Protein AF-A0A1B9A0S7-F1 (afdb_monomer)

Secondary structure (DSSP, 8-state):
--GGG--TT-EEEETTT--EEE---EEE-SS-EEETTB-GGGEEPPBP-HHHHHHTT-EESS-SPP-TTSTTGGG--EEEEEEETTEEEEEEEESEEEEEETTTEEEEE-BHHHHHHHHHHHHSS---

Radius of gyration: 15.85 Å; Cα contacts (8 Å, |Δi|>4): 213; chains: 1; bounding box: 37×31×42 Å

Foldseek 3Di:
DDPVLFDAQFWWAFQPPRDIDGFNDWDDPPVAIAGPPHGPVRTHFAWDDVVLLVVLVWDWPPPDDADPPDPCNQVIWTWDDLVDPQFIWIWGDDVAIWTDTHDPDIDGDTGRSNVQVVSCVSNVDGRD

Solvent-accessible surface area (backbone atoms only — not comparable to full-atom values): 7636 Å² total; per-residue (Å²): 129,60,76,87,75,61,51,79,62,28,54,36,22,38,66,88,78,66,47,80,45,62,31,81,40,74,46,76,72,84,89,49,57,28,48,51,96,36,57,52,91,43,53,38,76,39,70,57,46,70,70,53,44,47,72,72,59,33,44,65,78,79,82,68,84,92,44,90,86,46,96,63,32,70,72,47,44,31,40,33,85,61,87,47,89,85,38,41,43,38,37,29,52,65,105,44,34,36,40,28,52,52,92,88,46,75,44,83,41,53,33,45,35,61,50,36,50,54,48,23,76,76,66,77,43,83,71,123

Organism: NCBI:txid1414727

Sequence (128 aa):
METNELRIGNYIMDKKDENIEYVYHLHDLGDMVYINDLHPDACLPIPLTEKWLLIFGFESNSGEEYNPNDESADQFEYSLGSGISHLTFICRPSKGWIIKLGNDSELEIRHVHEFQNLYFALKGKELT

Mean predicted aligned error: 5.22 Å

pLDDT: mean 88.13, std 6.17, range [66.69, 96.0]

Structure (mmCIF, N/CA/C/O backbone):
data_AF-A0A1B9A0S7-F1
#
_entry.id   AF-A0A1B9A0S7-F1
#
loop_
_atom_site.group_PDB
_atom_site.id
_atom_site.type_symbol
_atom_site.label_atom_id
_atom_site.label_alt_id
_atom_site.label_comp_id
_atom_site.label_asym_id
_atom_site.label_entity_id
_atom_site.label_seq_id
_atom_site.pdbx_PDB_ins_code
_atom_site.Cartn_x
_atom_site.Cartn_y
_atom_site.Cartn_z
_atom_site.occupancy
_atom_site.B_iso_or_equiv
_atom_site.auth_seq_id
_atom_site.auth_comp_id
_atom_site.auth_asym_id
_atom_site.auth_atom_id
_atom_site.pdbx_PDB_model_num
ATOM 1 N N . MET A 1 1 ? 12.491 -3.776 -1.531 1.00 72.88 1 MET A N 1
ATOM 2 C CA . MET A 1 1 ? 11.337 -4.129 -2.368 1.00 72.88 1 MET A CA 1
ATOM 3 C C . MET A 1 1 ? 11.824 -5.228 -3.263 1.00 72.88 1 MET A C 1
ATOM 5 O O . MET A 1 1 ? 12.769 -4.991 -4.007 1.00 72.88 1 MET A O 1
ATOM 9 N N . GLU A 1 2 ? 11.263 -6.414 -3.112 1.00 77.56 2 GLU A N 1
ATOM 10 C CA . GLU A 1 2 ? 11.572 -7.529 -3.997 1.00 77.56 2 GLU A CA 1
ATOM 11 C C . GLU A 1 2 ? 10.614 -7.464 -5.196 1.00 77.56 2 GLU A C 1
ATOM 13 O O . GLU A 1 2 ? 9.433 -7.153 -5.050 1.00 77.56 2 GLU A O 1
ATOM 18 N N . THR A 1 3 ? 11.099 -7.712 -6.413 1.00 74.56 3 THR A N 1
ATOM 19 C CA . THR A 1 3 ? 10.279 -7.585 -7.639 1.00 74.56 3 THR A CA 1
ATOM 20 C C . THR A 1 3 ? 9.063 -8.505 -7.652 1.00 74.56 3 THR A C 1
ATOM 22 O O . THR A 1 3 ? 8.049 -8.179 -8.262 1.00 74.56 3 THR A O 1
ATOM 25 N N . ASN A 1 4 ? 9.148 -9.640 -6.960 1.00 80.50 4 ASN A N 1
ATOM 26 C CA . ASN A 1 4 ? 8.067 -10.612 -6.808 1.00 80.50 4 ASN A CA 1
ATOM 27 C C . ASN A 1 4 ? 6.940 -10.150 -5.863 1.00 80.50 4 ASN A C 1
ATOM 29 O O . ASN A 1 4 ? 5.891 -10.790 -5.831 1.00 80.50 4 ASN A O 1
ATOM 33 N N . GLU A 1 5 ? 7.132 -9.061 -5.115 1.00 86.88 5 GLU A N 1
ATOM 34 C CA . GLU A 1 5 ? 6.091 -8.437 -4.292 1.00 86.88 5 GLU A CA 1
ATOM 35 C C . GLU A 1 5 ? 5.201 -7.500 -5.117 1.00 86.88 5 GLU A C 1
ATOM 37 O O . GLU A 1 5 ? 4.133 -7.110 -4.651 1.00 86.88 5 GLU A O 1
ATOM 42 N N . LEU A 1 6 ? 5.608 -7.127 -6.334 1.00 91.94 6 LEU A N 1
ATOM 43 C CA . LEU A 1 6 ? 4.875 -6.184 -7.171 1.00 91.94 6 LEU A CA 1
ATOM 44 C C . LEU A 1 6 ? 3.853 -6.860 -8.083 1.00 91.94 6 LEU A C 1
ATOM 46 O O . LEU A 1 6 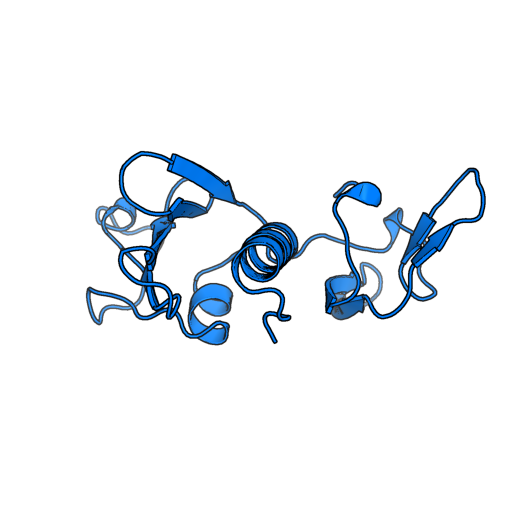? 4.030 -7.970 -8.584 1.00 91.94 6 LEU A O 1
ATOM 50 N N . ARG A 1 7 ? 2.786 -6.117 -8.365 1.00 92.62 7 ARG A N 1
ATOM 51 C CA . ARG A 1 7 ? 1.719 -6.475 -9.293 1.00 92.62 7 ARG A CA 1
ATOM 52 C C . ARG A 1 7 ? 1.365 -5.280 -10.168 1.00 92.62 7 ARG A C 1
ATOM 54 O O . ARG A 1 7 ? 1.526 -4.129 -9.763 1.00 92.62 7 ARG A O 1
ATOM 61 N N . ILE A 1 8 ? 0.819 -5.565 -11.349 1.00 93.62 8 ILE A N 1
ATOM 62 C CA . ILE A 1 8 ? 0.151 -4.553 -12.174 1.00 93.62 8 ILE A CA 1
ATOM 63 C C . ILE A 1 8 ? -0.851 -3.772 -11.309 1.00 93.62 8 ILE A C 1
ATOM 65 O O . ILE A 1 8 ? -1.647 -4.379 -10.594 1.00 93.62 8 ILE A O 1
ATOM 69 N N . GLY A 1 9 ? -0.779 -2.444 -11.372 1.00 92.75 9 GLY A N 1
ATOM 70 C CA . GLY A 1 9 ? -1.572 -1.501 -10.585 1.00 92.75 9 GLY A CA 1
ATOM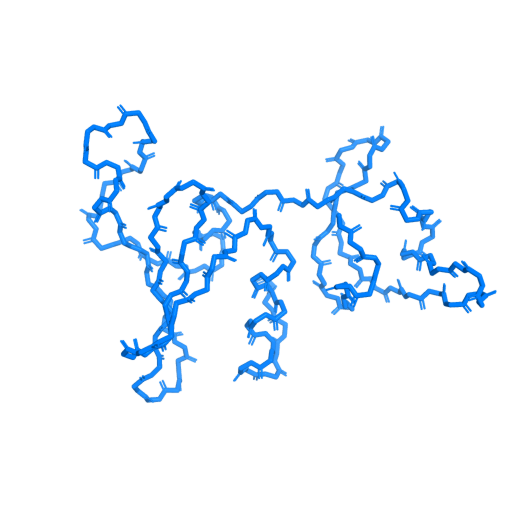 71 C C . GLY A 1 9 ? -0.873 -0.955 -9.336 1.00 92.75 9 GLY A C 1
ATOM 72 O O . GLY A 1 9 ? -1.310 0.063 -8.806 1.00 92.75 9 GLY A O 1
ATOM 73 N N . ASN A 1 10 ? 0.222 -1.567 -8.865 1.00 95.75 10 ASN A N 1
ATOM 74 C CA . ASN A 1 10 ? 0.958 -1.032 -7.715 1.00 95.75 10 ASN A CA 1
ATOM 75 C C . ASN A 1 10 ? 1.620 0.311 -8.035 1.00 95.75 10 ASN A C 1
ATOM 77 O O . ASN A 1 10 ? 2.142 0.492 -9.129 1.00 95.75 10 ASN A O 1
ATOM 81 N N . TYR A 1 11 ? 1.651 1.220 -7.062 1.00 95.81 11 TYR A N 1
ATOM 82 C CA . TYR A 1 11 ? 2.427 2.450 -7.146 1.00 95.81 11 TYR A CA 1
ATOM 83 C C . TYR A 1 11 ? 3.888 2.192 -6.769 1.0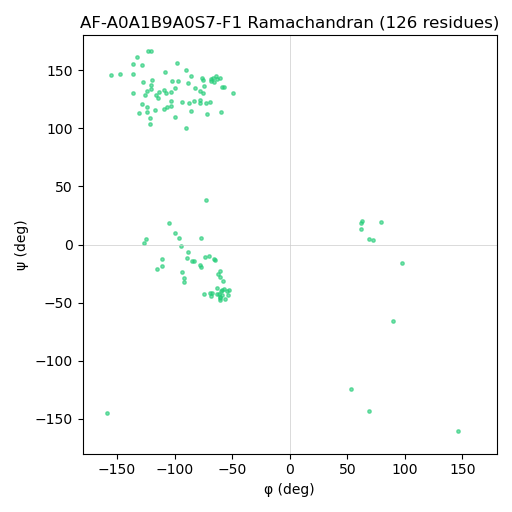0 95.81 11 TYR A C 1
ATOM 85 O O . TYR A 1 11 ? 4.188 1.546 -5.761 1.00 95.81 11 TYR A O 1
ATOM 93 N N . ILE A 1 12 ? 4.790 2.746 -7.569 1.00 95.19 12 ILE A N 1
ATOM 94 C CA . ILE A 1 12 ? 6.241 2.723 -7.388 1.00 95.19 12 ILE A CA 1
ATOM 95 C C . ILE A 1 12 ? 6.796 4.132 -7.587 1.00 95.19 12 ILE A C 1
ATOM 97 O O . ILE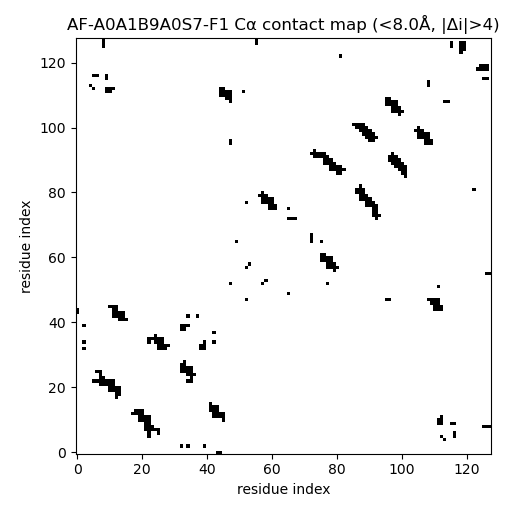 A 1 12 ? 6.135 4.993 -8.163 1.00 95.19 12 ILE A O 1
ATOM 101 N N . MET A 1 13 ? 8.007 4.377 -7.105 1.00 96.00 13 MET A N 1
ATOM 102 C CA . MET A 1 13 ? 8.707 5.641 -7.323 1.00 96.00 13 MET A CA 1
ATOM 103 C C . MET A 1 13 ? 9.944 5.402 -8.183 1.00 96.00 13 MET A C 1
ATOM 105 O O . MET A 1 13 ? 10.769 4.554 -7.831 1.00 96.00 13 MET A O 1
ATOM 109 N N . ASP A 1 14 ? 10.086 6.135 -9.288 1.00 93.81 14 ASP A N 1
ATOM 110 C CA . ASP A 1 14 ? 11.318 6.117 -10.079 1.00 93.81 14 ASP A CA 1
ATOM 111 C C . ASP A 1 14 ? 12.427 6.806 -9.272 1.00 93.81 14 ASP A C 1
ATOM 113 O O . ASP A 1 14 ? 12.326 7.958 -8.858 1.00 93.81 14 ASP A O 1
ATOM 117 N N . LYS A 1 15 ? 13.516 6.084 -9.027 1.00 93.69 15 LYS A N 1
ATOM 118 C CA . LYS A 1 15 ? 14.689 6.570 -8.300 1.00 93.69 15 LYS A CA 1
ATOM 119 C C . LYS A 1 15 ? 15.385 7.743 -8.994 1.00 93.69 15 LYS A C 1
ATOM 121 O O . LYS A 1 15 ? 16.125 8.477 -8.344 1.00 93.69 15 LYS A O 1
ATOM 126 N N . LYS A 1 16 ? 15.249 7.867 -10.314 1.00 91.81 16 LYS A N 1
ATOM 127 C CA . LYS A 1 16 ? 15.973 8.848 -11.124 1.00 91.81 16 LYS A CA 1
ATOM 128 C C . LYS A 1 16 ? 15.427 10.260 -10.949 1.00 91.81 16 LYS A C 1
ATOM 130 O O . LYS A 1 16 ? 16.220 11.200 -10.901 1.00 91.81 16 LYS A O 1
ATOM 135 N N . ASP A 1 17 ? 14.110 10.408 -10.926 1.00 93.25 17 ASP A N 1
ATOM 136 C CA . ASP A 1 17 ? 13.429 11.704 -10.881 1.00 93.25 17 ASP A CA 1
ATOM 137 C C . ASP A 1 17 ? 12.414 11.831 -9.733 1.00 93.25 17 ASP A C 1
ATOM 139 O O . ASP A 1 17 ? 11.806 12.889 -9.585 1.00 93.25 17 ASP A O 1
ATOM 143 N N . GLU A 1 18 ? 12.289 10.792 -8.900 1.00 92.25 18 GLU A N 1
ATOM 144 C CA . GLU A 1 18 ? 11.396 10.705 -7.738 1.00 92.25 18 GLU A CA 1
ATOM 145 C C . GLU A 1 18 ? 9.903 10.813 -8.093 1.00 92.25 18 GLU A C 1
ATOM 147 O O . GLU A 1 18 ? 9.060 11.056 -7.224 1.00 92.25 18 GLU A O 1
ATOM 152 N N . ASN A 1 19 ? 9.546 10.591 -9.363 1.00 94.75 19 ASN A N 1
ATOM 153 C CA . ASN A 1 19 ? 8.155 10.572 -9.791 1.00 94.75 19 ASN A CA 1
ATOM 154 C C . ASN A 1 19 ? 7.454 9.281 -9.356 1.00 94.75 19 ASN A C 1
ATOM 156 O O . ASN A 1 19 ? 8.017 8.186 -9.394 1.00 94.75 19 ASN A O 1
ATOM 160 N N . ILE A 1 20 ? 6.186 9.419 -8.956 1.00 94.31 20 ILE A N 1
ATOM 161 C CA . ILE A 1 20 ? 5.312 8.281 -8.665 1.00 94.31 20 ILE A CA 1
ATOM 162 C C . ILE A 1 20 ? 4.711 7.783 -9.977 1.00 94.31 20 ILE A C 1
ATOM 164 O O . ILE A 1 20 ? 4.016 8.524 -10.674 1.00 94.31 20 ILE A O 1
ATOM 168 N N . GLU A 1 21 ? 4.922 6.507 -10.260 1.00 93.69 21 GLU A N 1
ATOM 169 C CA . GLU A 1 21 ? 4.328 5.786 -11.377 1.00 93.69 21 GLU A CA 1
ATOM 170 C C . GLU A 1 21 ? 3.499 4.606 -10.869 1.00 93.69 21 GLU A C 1
ATOM 172 O O . GLU A 1 21 ? 3.598 4.202 -9.710 1.00 93.69 21 GLU A O 1
ATOM 177 N N . TYR A 1 22 ? 2.679 4.029 -11.743 1.00 93.38 22 TYR A N 1
ATOM 178 C CA . TYR A 1 22 ? 2.051 2.738 -11.484 1.00 93.38 22 TYR A CA 1
ATOM 179 C C . TYR A 1 22 ? 2.677 1.665 -12.370 1.00 93.38 22 TYR A C 1
ATOM 181 O O . TYR A 1 22 ? 3.093 1.917 -13.502 1.00 93.38 22 TYR A O 1
ATOM 189 N N . VAL A 1 23 ? 2.729 0.443 -11.856 1.00 94.75 23 VAL A N 1
ATOM 190 C CA . VAL A 1 23 ? 3.181 -0.723 -12.605 1.00 94.75 23 VAL A CA 1
ATOM 191 C C . VAL A 1 23 ? 2.103 -1.079 -13.625 1.00 94.75 23 VAL A C 1
ATOM 193 O O . VAL A 1 23 ? 1.012 -1.507 -13.257 1.00 94.75 23 VAL A O 1
ATOM 196 N N . TYR A 1 24 ? 2.384 -0.922 -14.911 1.00 94.62 24 TYR A N 1
ATOM 197 C CA . TYR A 1 24 ? 1.506 -1.357 -16.002 1.00 94.62 24 TYR A CA 1
ATOM 198 C C . TYR A 1 24 ? 2.090 -2.532 -16.782 1.00 94.62 24 TYR A C 1
ATOM 200 O O . TYR A 1 24 ? 1.367 -3.177 -17.544 1.00 94.62 24 TYR A O 1
ATOM 208 N N . HIS A 1 25 ? 3.369 -2.848 -16.568 1.00 94.19 25 HIS A N 1
ATOM 209 C CA . HIS A 1 25 ? 3.998 -3.998 -17.189 1.00 94.19 25 HIS A CA 1
ATOM 210 C C . HIS A 1 25 ? 5.080 -4.633 -16.306 1.00 94.19 25 HIS A C 1
ATOM 212 O O . HIS A 1 25 ? 5.765 -3.944 -15.558 1.00 94.19 25 HIS A O 1
ATOM 218 N N . LEU A 1 26 ? 5.232 -5.956 -16.396 1.00 93.44 26 LEU A N 1
ATOM 219 C CA . LEU A 1 26 ? 6.312 -6.713 -15.759 1.00 93.44 26 LEU A CA 1
ATOM 220 C C . LEU A 1 26 ? 6.925 -7.631 -16.822 1.00 93.44 26 LEU A C 1
ATOM 222 O O . LEU A 1 26 ? 6.251 -8.535 -17.315 1.00 93.44 26 LEU A O 1
ATOM 226 N N . HIS A 1 27 ? 8.180 -7.385 -17.199 1.00 90.81 27 HIS A N 1
ATOM 227 C CA . HIS A 1 27 ? 8.898 -8.205 -18.176 1.00 90.81 27 HIS A CA 1
ATOM 228 C C . HIS A 1 27 ? 9.828 -9.181 -17.466 1.00 90.81 27 HIS A C 1
ATOM 230 O O . HIS A 1 27 ? 10.858 -8.772 -16.935 1.00 90.81 27 HIS A O 1
ATOM 236 N N . ASP A 1 28 ? 9.503 -10.468 -17.511 1.00 90.19 28 ASP A N 1
ATOM 237 C CA . ASP A 1 28 ? 10.402 -11.527 -17.058 1.00 90.19 28 ASP A CA 1
ATOM 238 C C . ASP A 1 28 ? 11.355 -11.932 -18.195 1.00 90.19 28 ASP A C 1
ATOM 240 O O . ASP A 1 28 ? 10.924 -12.432 -19.238 1.00 90.19 28 ASP A O 1
ATOM 244 N N . LEU A 1 29 ? 12.651 -11.677 -18.008 1.00 87.88 29 LEU A N 1
ATOM 245 C CA . LEU A 1 29 ? 13.724 -12.060 -18.931 1.00 87.88 29 LEU A CA 1
ATOM 246 C C . LEU A 1 29 ? 14.539 -13.260 -18.409 1.00 87.88 29 LEU A C 1
ATOM 248 O O . LEU A 1 29 ? 15.655 -13.498 -18.873 1.00 87.88 29 LEU A O 1
ATOM 252 N N . GLY A 1 30 ? 13.995 -14.023 -17.458 1.00 86.00 30 GLY A N 1
ATOM 253 C CA . GLY A 1 30 ? 14.601 -15.206 -16.852 1.00 86.00 30 GLY A CA 1
ATOM 254 C C . GLY A 1 30 ? 15.438 -14.868 -15.622 1.00 86.00 30 GLY A C 1
ATOM 255 O O . GLY A 1 30 ? 15.080 -15.240 -14.509 1.00 86.00 30 GLY A O 1
ATOM 256 N N . ASP A 1 31 ? 16.537 -14.138 -15.814 1.00 86.00 31 ASP A N 1
ATOM 257 C CA . ASP A 1 31 ? 17.444 -13.776 -14.711 1.00 86.00 31 ASP A CA 1
ATOM 258 C C . ASP A 1 31 ? 16.993 -12.507 -13.968 1.00 86.00 31 ASP A C 1
ATOM 260 O O . ASP A 1 31 ? 17.502 -12.188 -12.892 1.00 86.00 31 ASP A O 1
ATOM 264 N N . MET A 1 32 ? 16.057 -11.752 -14.551 1.00 87.38 32 MET A N 1
ATOM 265 C CA . MET A 1 32 ? 15.604 -10.472 -14.024 1.00 87.38 32 MET A CA 1
ATOM 266 C C . MET A 1 32 ? 14.192 -10.135 -14.491 1.00 87.38 32 MET A C 1
ATOM 268 O O . MET A 1 32 ? 13.821 -10.398 -15.637 1.00 87.38 32 MET A O 1
ATOM 272 N N . VAL A 1 33 ? 13.446 -9.472 -13.607 1.00 90.56 33 VAL A N 1
ATOM 273 C CA . VAL A 1 33 ? 12.135 -8.896 -13.907 1.00 90.56 33 VAL A CA 1
ATOM 274 C C . VAL A 1 33 ? 12.266 -7.378 -13.990 1.00 90.56 33 VAL A C 1
ATOM 276 O O . VAL A 1 33 ? 12.626 -6.736 -13.003 1.00 90.56 33 VAL A O 1
ATOM 279 N N . TYR A 1 34 ? 11.975 -6.810 -15.158 1.00 92.38 34 TYR A N 1
ATOM 280 C CA . TYR A 1 34 ? 11.860 -5.362 -15.343 1.00 92.38 34 TYR A CA 1
ATOM 281 C C . TYR A 1 34 ? 10.449 -4.898 -14.988 1.00 92.38 34 TYR A C 1
ATOM 283 O O . TYR A 1 34 ? 9.469 -5.605 -15.244 1.00 92.38 34 TYR A O 1
ATOM 291 N N . ILE A 1 35 ? 10.357 -3.702 -14.413 1.00 93.81 35 ILE A N 1
ATOM 292 C CA . ILE A 1 35 ? 9.103 -3.077 -13.994 1.00 93.81 35 ILE A CA 1
ATOM 293 C C . ILE A 1 35 ? 8.839 -1.915 -14.940 1.00 93.81 35 ILE A C 1
ATOM 295 O O . ILE A 1 35 ? 9.626 -0.975 -14.989 1.00 93.81 35 ILE A O 1
ATOM 299 N N . ASN A 1 36 ? 7.752 -1.973 -15.706 1.00 92.88 36 ASN A N 1
ATOM 300 C CA . ASN A 1 36 ? 7.549 -1.109 -16.869 1.00 92.88 36 ASN A CA 1
ATOM 301 C C . ASN A 1 36 ? 8.773 -1.221 -17.805 1.00 92.88 36 ASN A C 1
ATOM 303 O O . ASN A 1 36 ? 9.156 -2.333 -18.165 1.00 92.88 36 ASN A O 1
ATOM 307 N N . ASP A 1 37 ? 9.423 -0.103 -18.130 1.00 90.75 37 ASP A N 1
ATOM 308 C CA . ASP A 1 37 ? 10.698 -0.059 -18.862 1.00 90.75 37 ASP A CA 1
ATOM 309 C C . ASP A 1 37 ? 11.915 0.143 -17.929 1.00 90.75 37 ASP A C 1
ATOM 311 O O . ASP A 1 37 ? 13.036 0.398 -18.382 1.00 90.75 37 ASP A O 1
ATOM 315 N N . LEU A 1 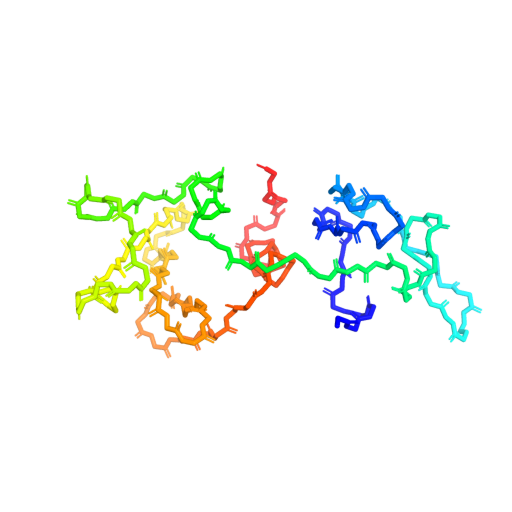38 ? 11.709 0.055 -16.611 1.00 90.00 38 LEU A N 1
ATOM 316 C CA . LEU A 1 38 ? 12.710 0.334 -15.587 1.00 90.00 38 LEU A CA 1
ATOM 317 C C . LEU A 1 38 ? 13.379 -0.947 -15.086 1.00 90.00 38 LEU A C 1
ATOM 319 O O . LEU A 1 38 ? 12.754 -1.988 -14.863 1.00 90.00 38 LEU A O 1
ATOM 323 N N . HIS A 1 39 ? 14.686 -0.839 -14.853 1.00 91.81 39 HIS A N 1
ATOM 324 C CA . HIS A 1 39 ? 15.426 -1.842 -14.098 1.00 91.81 39 HIS A CA 1
ATOM 325 C C . HIS A 1 39 ? 14.883 -1.891 -12.658 1.00 91.81 39 HIS A C 1
ATOM 327 O O . HIS A 1 39 ? 14.595 -0.831 -12.095 1.00 91.81 39 HIS A O 1
ATOM 333 N N . PRO A 1 40 ? 14.781 -3.064 -12.014 1.00 89.19 40 PRO A N 1
ATOM 334 C CA . PRO A 1 40 ? 14.199 -3.168 -10.677 1.00 89.19 40 PRO A CA 1
ATOM 335 C C . PRO A 1 40 ? 14.893 -2.297 -9.622 1.00 89.19 40 PRO A C 1
ATOM 337 O O . PRO A 1 40 ? 14.222 -1.632 -8.840 1.00 89.19 40 PRO A O 1
ATOM 340 N N . ASP A 1 41 ? 16.223 -2.184 -9.673 1.00 91.19 41 ASP A N 1
ATOM 341 C CA . ASP A 1 41 ? 16.998 -1.289 -8.789 1.00 91.19 41 ASP A CA 1
ATOM 342 C C . ASP A 1 41 ? 16.726 0.218 -8.984 1.00 91.19 41 ASP A C 1
ATOM 344 O O . ASP A 1 41 ? 17.164 1.044 -8.172 1.00 91.19 41 ASP A O 1
ATOM 348 N N . ALA A 1 42 ? 16.053 0.592 -10.076 1.00 92.50 42 ALA A N 1
ATOM 349 C CA . ALA A 1 42 ? 15.595 1.954 -10.328 1.00 92.50 42 ALA A CA 1
ATOM 350 C C . ALA A 1 42 ? 14.198 2.220 -9.746 1.00 92.50 42 ALA A C 1
ATOM 352 O O . ALA A 1 42 ? 13.760 3.363 -9.751 1.00 92.50 42 ALA A O 1
ATOM 353 N N . CYS A 1 43 ? 13.515 1.207 -9.208 1.00 93.12 43 CYS A N 1
ATOM 354 C CA . CYS A 1 43 ? 12.204 1.358 -8.590 1.00 93.12 43 CYS A CA 1
ATOM 355 C C . CYS A 1 43 ? 12.340 1.343 -7.064 1.00 93.12 43 CY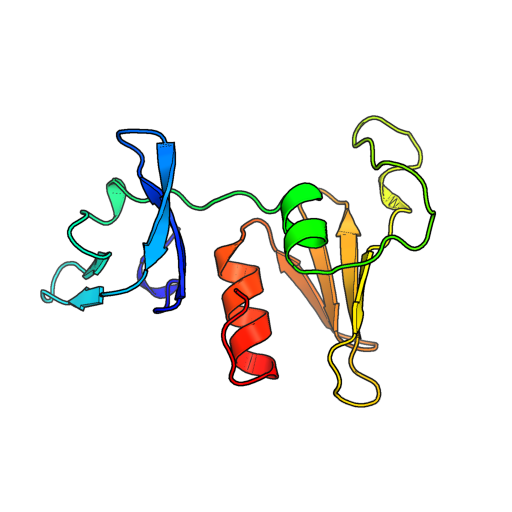S A C 1
ATOM 357 O O . CYS A 1 43 ? 12.855 0.392 -6.475 1.00 93.12 43 CYS A O 1
ATOM 359 N N . LEU A 1 44 ? 11.857 2.392 -6.405 1.00 94.12 44 LEU A N 1
ATOM 360 C CA . LEU A 1 44 ? 11.819 2.489 -4.951 1.00 94.12 44 LEU A CA 1
ATOM 361 C C . LEU A 1 44 ? 10.407 2.204 -4.427 1.00 94.12 44 LEU A C 1
ATOM 363 O O . LEU A 1 44 ? 9.424 2.667 -5.015 1.00 94.12 44 LEU A O 1
ATOM 367 N N . PRO A 1 45 ? 10.280 1.487 -3.295 1.00 93.88 45 PRO A N 1
ATOM 368 C CA . PRO A 1 45 ? 8.999 1.371 -2.628 1.00 93.88 45 PRO A CA 1
ATOM 369 C C . PRO A 1 45 ? 8.602 2.726 -2.038 1.00 93.88 45 PRO A C 1
ATOM 371 O O . PRO A 1 45 ? 9.428 3.446 -1.475 1.00 93.88 45 PRO A O 1
ATOM 374 N N . ILE A 1 46 ? 7.317 3.053 -2.124 1.00 95.00 46 ILE A N 1
ATOM 375 C CA . ILE A 1 46 ? 6.771 4.269 -1.523 1.00 95.00 46 ILE A CA 1
ATOM 376 C C . ILE A 1 46 ? 6.387 3.959 -0.071 1.00 95.00 46 ILE A C 1
ATOM 378 O O . ILE A 1 46 ? 5.562 3.062 0.134 1.00 95.00 46 ILE A O 1
ATOM 382 N N . PRO A 1 47 ? 6.938 4.662 0.938 1.00 94.00 47 PRO A N 1
ATOM 383 C CA . PRO A 1 47 ? 6.523 4.493 2.326 1.00 94.00 47 PRO A CA 1
ATOM 384 C C . PRO A 1 47 ? 5.035 4.798 2.499 1.00 94.00 47 PRO A C 1
ATOM 386 O O . PRO A 1 47 ? 4.530 5.802 1.989 1.00 94.00 47 PRO A O 1
ATOM 389 N N . LEU A 1 48 ? 4.332 3.948 3.242 1.00 93.19 48 LEU A N 1
ATOM 390 C CA . LEU A 1 48 ? 2.953 4.206 3.617 1.00 93.19 48 LEU A CA 1
ATOM 391 C C . LEU A 1 48 ? 2.935 5.317 4.672 1.00 93.19 48 LEU A C 1
ATOM 393 O O . LEU A 1 48 ? 3.550 5.213 5.732 1.00 93.19 48 LEU A O 1
ATOM 397 N N . THR A 1 49 ? 2.236 6.402 4.365 1.00 92.56 49 THR A N 1
ATOM 398 C CA . THR A 1 49 ? 2.048 7.552 5.254 1.00 92.56 49 THR A CA 1
ATOM 399 C C . THR A 1 49 ? 0.561 7.794 5.459 1.00 92.56 49 THR A C 1
ATOM 401 O O . THR A 1 49 ? -0.265 7.283 4.702 1.00 92.56 49 THR A O 1
ATOM 404 N N . GLU A 1 50 ? 0.209 8.620 6.442 1.00 91.50 50 GLU A N 1
ATOM 405 C CA . GLU A 1 50 ? -1.183 9.031 6.649 1.00 91.50 50 GLU A CA 1
ATOM 406 C C . GLU A 1 50 ? -1.789 9.616 5.367 1.00 91.50 50 GLU A C 1
ATOM 408 O O . GLU A 1 50 ? -2.893 9.249 4.977 1.00 91.50 50 GLU A O 1
ATOM 413 N N . LYS A 1 51 ? -1.043 10.471 4.655 1.00 92.62 51 LYS A N 1
ATOM 414 C CA . LYS A 1 51 ? -1.497 11.073 3.396 1.00 92.62 51 LYS A CA 1
ATOM 415 C C . LYS A 1 51 ? -1.976 10.019 2.393 1.00 92.62 51 LYS A C 1
ATOM 417 O O . LYS A 1 51 ? -2.973 10.242 1.715 1.00 92.62 51 LYS A O 1
ATOM 422 N N . TRP A 1 52 ? -1.291 8.880 2.305 1.00 94.00 52 TRP A N 1
ATOM 423 C CA . TRP A 1 52 ? -1.717 7.774 1.449 1.00 94.00 52 TRP A CA 1
ATOM 424 C C . TRP A 1 52 ? -2.992 7.103 1.950 1.00 94.00 52 TRP A C 1
ATOM 426 O O . TRP A 1 52 ? -3.876 6.842 1.142 1.00 94.00 52 TRP A O 1
ATOM 436 N N . LEU A 1 53 ? -3.126 6.877 3.260 1.00 92.12 53 LEU A N 1
ATOM 437 C CA . LEU A 1 53 ? -4.370 6.357 3.838 1.00 92.12 53 LEU A CA 1
ATOM 438 C C . LEU A 1 53 ? -5.558 7.263 3.487 1.00 92.12 53 LEU A C 1
ATOM 440 O O . LEU A 1 53 ? -6.575 6.777 2.997 1.00 92.12 53 LEU A O 1
ATOM 444 N N . LEU A 1 54 ? -5.404 8.578 3.648 1.00 91.69 54 LEU A N 1
ATOM 445 C CA . LEU A 1 54 ? -6.440 9.554 3.302 1.00 91.69 54 LEU A CA 1
ATOM 446 C C . LEU A 1 54 ? -6.761 9.558 1.798 1.00 91.69 54 LEU A C 1
ATOM 448 O O . LEU A 1 54 ? -7.931 9.583 1.427 1.00 91.69 54 LEU A O 1
ATOM 452 N N . ILE A 1 55 ? -5.745 9.482 0.925 1.00 91.88 55 ILE A N 1
ATOM 453 C CA . ILE A 1 55 ? -5.939 9.349 -0.534 1.00 91.88 55 ILE A CA 1
ATOM 454 C C . ILE A 1 55 ? -6.745 8.087 -0.865 1.00 91.88 55 ILE A C 1
ATOM 456 O O . ILE A 1 55 ? -7.628 8.130 -1.716 1.00 91.88 55 ILE A O 1
ATOM 460 N N . PHE A 1 56 ? -6.495 6.986 -0.155 1.00 90.81 56 PHE A N 1
ATOM 461 C CA . PHE A 1 56 ? -7.227 5.728 -0.306 1.00 90.81 56 PHE A CA 1
ATOM 462 C C . PHE A 1 56 ? -8.616 5.720 0.343 1.00 90.81 56 PHE A C 1
ATOM 464 O O . PHE A 1 56 ? -9.285 4.685 0.345 1.00 90.81 56 PHE A O 1
ATOM 471 N N . GLY A 1 57 ? -9.068 6.860 0.869 1.00 90.19 57 GLY A N 1
ATOM 472 C CA . GLY A 1 57 ? -10.400 7.022 1.439 1.00 90.19 57 GLY A CA 1
ATOM 473 C C . GLY A 1 57 ? -10.540 6.468 2.852 1.00 90.19 57 GLY A C 1
ATOM 474 O O . GLY A 1 57 ? -11.660 6.193 3.276 1.00 90.19 57 GLY A O 1
ATOM 475 N N . PHE A 1 58 ? -9.435 6.274 3.578 1.00 91.06 58 PHE A N 1
ATOM 476 C CA . PHE A 1 58 ? -9.530 6.031 5.011 1.00 91.06 58 PHE A CA 1
ATOM 477 C C . PHE A 1 58 ? -10.017 7.281 5.730 1.00 91.06 58 PHE A C 1
ATOM 479 O O . PHE A 1 58 ? -9.600 8.400 5.430 1.00 91.06 58 PHE A O 1
ATOM 486 N N . GLU A 1 59 ? -10.836 7.061 6.746 1.00 91.19 59 GLU A N 1
ATOM 487 C CA . GLU A 1 59 ? -11.358 8.112 7.603 1.00 91.19 59 GLU A CA 1
ATOM 488 C C . GLU A 1 59 ? -10.711 8.007 8.986 1.00 91.19 59 GLU A C 1
ATOM 490 O O . GLU A 1 59 ? -10.609 6.914 9.552 1.00 91.19 59 GLU A O 1
ATOM 495 N N . SER A 1 60 ? -10.248 9.144 9.512 1.00 89.31 60 SER A N 1
ATOM 496 C CA . SER A 1 60 ? -9.768 9.250 10.893 1.00 89.31 60 SER A CA 1
ATOM 497 C C . SER A 1 60 ? -10.950 9.242 11.856 1.00 89.31 60 SER A C 1
ATOM 499 O O . SER A 1 60 ? -11.930 9.963 11.656 1.00 89.31 60 SER A O 1
ATOM 501 N N . ASN A 1 61 ? -10.827 8.482 12.941 1.00 79.38 61 ASN A N 1
ATOM 502 C CA . ASN A 1 61 ? -11.844 8.444 13.990 1.00 79.38 61 ASN A CA 1
ATOM 503 C C . ASN A 1 61 ? -11.789 9.660 14.940 1.00 79.38 61 ASN A C 1
ATOM 505 O O . ASN A 1 61 ? -12.758 9.900 15.659 1.00 79.38 61 ASN A O 1
ATOM 509 N N . SER A 1 62 ? -10.676 10.407 14.984 1.00 77.06 62 SER A N 1
ATOM 510 C CA . SER A 1 62 ? -10.464 11.499 15.953 1.00 77.06 62 SER A CA 1
ATOM 511 C C . SER A 1 62 ? -10.874 12.878 15.431 1.00 77.06 62 SER A C 1
ATOM 513 O O . SER A 1 62 ? -11.162 13.769 16.225 1.00 77.06 62 SER A O 1
ATOM 515 N N . GLY A 1 63 ? -10.912 13.072 14.107 1.00 74.19 63 GLY A N 1
ATOM 516 C CA . GLY A 1 63 ? -11.106 14.393 13.492 1.00 74.19 63 GLY A CA 1
ATOM 517 C C . GLY A 1 63 ? -9.918 15.352 13.674 1.00 74.19 63 GLY A C 1
ATOM 518 O O . GLY A 1 63 ? -10.005 16.510 13.269 1.00 74.19 63 GLY A O 1
ATOM 519 N N . GLU A 1 64 ? -8.822 14.875 14.265 1.00 81.75 64 GLU A N 1
ATOM 520 C CA . GLU A 1 64 ? -7.570 15.604 14.467 1.00 81.75 64 GLU A CA 1
ATOM 521 C C . GLU A 1 64 ? -6.554 15.248 13.369 1.00 81.75 64 GLU A C 1
ATOM 523 O O . GLU A 1 64 ? -6.640 14.183 12.753 1.00 81.75 64 GLU A O 1
ATOM 528 N N . GLU A 1 65 ? -5.593 16.142 13.118 1.00 83.50 65 GLU A N 1
ATOM 529 C CA . GLU A 1 65 ? -4.462 15.879 12.219 1.00 83.50 65 GLU A CA 1
ATOM 530 C C . GLU A 1 65 ? -3.425 15.016 12.945 1.00 83.50 65 GLU A C 1
ATOM 532 O O . GLU A 1 65 ? -3.058 15.308 14.086 1.00 83.50 65 GLU A O 1
ATOM 537 N N . TYR A 1 66 ? -2.945 13.951 12.303 1.00 87.00 66 TYR A N 1
ATOM 538 C CA . TYR A 1 66 ? -1.970 13.074 12.936 1.00 87.00 66 TYR A CA 1
ATOM 539 C C . TYR A 1 66 ? -0.578 13.701 12.973 1.00 87.00 66 TYR A C 1
ATOM 541 O O . TYR A 1 66 ? -0.022 14.152 11.970 1.00 87.00 66 TYR A O 1
ATOM 549 N N . ASN A 1 67 ? 0.022 13.671 14.162 1.00 87.38 67 ASN A N 1
ATOM 550 C CA . ASN A 1 67 ? 1.390 14.101 14.392 1.00 87.38 67 ASN A CA 1
ATOM 551 C C . ASN A 1 67 ? 2.184 12.954 15.037 1.00 87.38 67 ASN A C 1
ATOM 553 O O . ASN A 1 67 ? 1.925 12.622 16.192 1.00 87.38 67 ASN A O 1
ATOM 557 N N . PRO A 1 68 ? 3.197 12.385 14.355 1.00 86.12 68 PRO A N 1
ATOM 558 C CA . PRO A 1 68 ? 3.984 11.271 14.889 1.00 86.12 68 PRO A CA 1
ATOM 559 C C . PRO A 1 68 ? 4.827 11.634 16.123 1.00 86.12 68 PRO A C 1
ATOM 561 O O . PRO A 1 68 ? 5.377 10.744 16.762 1.00 86.12 68 PRO A O 1
ATOM 564 N N . ASN A 1 69 ? 4.977 12.926 16.439 1.00 87.50 69 ASN A N 1
ATOM 565 C CA . ASN A 1 69 ? 5.708 13.391 17.621 1.00 87.50 69 ASN A CA 1
ATOM 566 C C . ASN A 1 69 ? 4.797 13.644 18.834 1.00 87.50 69 ASN A C 1
ATOM 568 O O . ASN A 1 69 ? 5.298 14.063 19.876 1.00 87.50 69 ASN A O 1
ATOM 572 N N . ASP A 1 70 ? 3.482 13.458 18.695 1.00 86.38 70 ASP A N 1
ATOM 573 C CA . ASP A 1 70 ? 2.539 13.584 19.805 1.00 86.38 70 ASP A CA 1
ATOM 574 C C . ASP A 1 70 ? 2.616 12.350 20.720 1.00 86.38 70 ASP A C 1
ATOM 576 O O . ASP A 1 70 ? 2.761 11.221 20.251 1.00 86.38 70 ASP A O 1
ATOM 580 N N . GLU A 1 71 ? 2.471 12.545 22.031 1.00 85.44 71 GLU A N 1
ATOM 581 C CA . GLU A 1 71 ? 2.375 11.446 23.002 1.00 85.44 71 GLU A CA 1
ATOM 582 C C . GLU A 1 71 ? 1.161 10.538 22.732 1.00 85.44 71 GLU A C 1
ATOM 584 O O . GLU A 1 71 ? 1.156 9.369 23.117 1.00 85.44 71 GLU A O 1
ATOM 589 N N . SER A 1 72 ? 0.142 11.064 22.047 1.00 85.19 72 SER A N 1
ATOM 590 C CA . SER A 1 72 ? -1.082 10.344 21.682 1.00 85.19 72 SER A CA 1
ATOM 591 C C . SER A 1 72 ? -1.053 9.758 20.264 1.00 85.19 72 SER A C 1
ATOM 593 O O . SER A 1 72 ? -2.059 9.198 19.831 1.00 85.19 72 SER A O 1
ATOM 595 N N . ALA A 1 73 ? 0.070 9.842 19.538 1.00 83.69 73 ALA A N 1
ATOM 596 C CA . ALA A 1 73 ? 0.181 9.390 18.146 1.00 83.69 73 ALA A CA 1
ATOM 597 C C . ALA A 1 73 ? -0.252 7.924 17.949 1.00 83.69 73 ALA A C 1
ATOM 599 O O . ALA A 1 73 ? -0.974 7.611 17.003 1.00 83.69 73 ALA A O 1
ATOM 600 N N . ASP A 1 74 ? 0.104 7.041 18.885 1.00 84.62 74 ASP A N 1
ATOM 601 C CA . ASP A 1 74 ? -0.227 5.607 18.838 1.00 84.62 74 ASP A CA 1
ATOM 602 C C . ASP A 1 74 ? -1.728 5.310 19.054 1.00 84.62 74 ASP A C 1
ATOM 604 O O . ASP A 1 74 ? -2.171 4.172 18.885 1.00 84.62 74 ASP A O 1
ATOM 608 N N . GLN A 1 75 ? -2.529 6.309 19.446 1.00 85.12 75 GLN A N 1
ATOM 609 C CA . GLN A 1 75 ? -3.977 6.163 19.649 1.00 85.12 75 GLN A CA 1
ATOM 610 C C . GLN A 1 75 ? -4.789 6.444 18.380 1.00 85.12 75 GLN A C 1
ATOM 612 O O . GLN A 1 75 ? -5.989 6.161 18.353 1.00 85.12 75 GLN A O 1
ATOM 617 N N . PHE A 1 76 ? -4.164 7.003 17.338 1.00 88.62 76 PHE A N 1
ATOM 618 C CA . PHE A 1 76 ? -4.856 7.293 16.090 1.00 88.62 76 PHE A CA 1
ATOM 619 C C . PHE A 1 76 ? -5.295 6.003 15.400 1.00 88.62 76 PHE A C 1
ATOM 621 O O . PHE A 1 76 ? -4.575 5.006 15.337 1.00 88.62 76 PHE A O 1
ATOM 628 N N . GLU A 1 77 ? -6.501 6.045 14.849 1.00 91.44 77 GLU A N 1
ATOM 629 C CA . GLU A 1 77 ? -7.073 4.940 14.105 1.00 91.44 77 GLU A CA 1
ATOM 630 C C . GLU A 1 77 ? -7.734 5.469 12.841 1.00 91.44 77 GLU A C 1
ATOM 632 O O . GLU A 1 77 ? -8.538 6.405 12.877 1.00 91.44 77 GLU A O 1
ATOM 637 N N . TYR A 1 78 ? -7.389 4.829 11.733 1.00 91.56 78 TYR A N 1
ATOM 638 C CA . TYR A 1 78 ? -7.949 5.089 10.422 1.00 91.56 78 TYR A CA 1
ATOM 639 C C . TYR A 1 78 ? -8.729 3.866 9.995 1.00 91.56 78 TYR A C 1
ATOM 641 O O . TYR A 1 78 ? -8.211 2.749 10.048 1.00 91.56 78 TYR A O 1
ATOM 649 N N . SER A 1 79 ? -9.956 4.061 9.533 1.00 91.06 79 SER A N 1
ATOM 650 C CA . SER A 1 79 ? -10.774 2.955 9.058 1.00 91.06 79 SER A CA 1
ATOM 651 C C . SER A 1 79 ? -11.164 3.126 7.598 1.00 91.06 79 SER A C 1
ATOM 653 O O . SER A 1 79 ? -11.442 4.228 7.136 1.00 91.06 79 SER A O 1
ATOM 655 N N . LEU A 1 80 ? -11.166 2.017 6.858 1.00 88.19 80 LEU A N 1
ATOM 656 C CA . LEU A 1 80 ? -11.713 1.954 5.507 1.00 88.19 80 LEU A CA 1
ATOM 657 C C . LEU A 1 80 ? -12.774 0.861 5.457 1.00 88.19 80 LEU A C 1
ATOM 659 O O . LEU A 1 80 ? -12.506 -0.331 5.674 1.00 88.19 80 LEU A O 1
ATOM 663 N N . GLY A 1 81 ? -13.999 1.285 5.146 1.00 85.31 81 GLY A N 1
ATOM 664 C CA . GLY A 1 81 ? -15.124 0.394 4.926 1.00 85.31 81 GLY A CA 1
ATOM 665 C C . GLY A 1 81 ? -14.815 -0.550 3.773 1.00 85.31 81 GLY A C 1
ATOM 666 O O . GLY A 1 81 ? -14.691 -0.141 2.623 1.00 85.31 81 GLY A O 1
ATOM 667 N N . SER A 1 82 ? -14.706 -1.844 4.064 1.00 77.88 82 SER A N 1
ATOM 668 C CA . SER A 1 82 ? -14.352 -2.797 3.017 1.00 77.88 82 SER A CA 1
ATOM 669 C C . SER A 1 82 ? -15.556 -3.108 2.102 1.00 77.88 82 SER A C 1
ATOM 671 O O . SER A 1 82 ? -15.396 -3.615 0.995 1.00 77.88 82 SER A O 1
ATOM 673 N N . GLY A 1 83 ? -16.789 -2.853 2.544 1.00 78.62 83 GLY A N 1
ATOM 674 C CA . GLY A 1 83 ? -18.001 -3.273 1.827 1.00 78.62 83 GLY A CA 1
ATOM 675 C C . GLY A 1 83 ? -18.269 -4.784 1.893 1.00 78.62 83 GLY A C 1
ATOM 676 O O . GLY A 1 83 ? -19.231 -5.261 1.298 1.00 78.62 83 GLY A O 1
ATOM 677 N N . ILE A 1 84 ? -17.451 -5.544 2.632 1.00 76.81 84 ILE A N 1
ATOM 678 C CA . ILE A 1 84 ? -17.762 -6.912 3.055 1.00 76.81 84 ILE A CA 1
ATOM 679 C C . ILE A 1 84 ? -18.171 -6.856 4.528 1.00 76.81 84 ILE A C 1
ATOM 681 O O . ILE A 1 84 ? -17.489 -6.230 5.340 1.00 76.81 84 ILE A O 1
ATOM 685 N N . SER A 1 85 ? -19.293 -7.496 4.866 1.00 77.88 85 SER A N 1
ATOM 686 C CA . SER A 1 85 ? -19.814 -7.505 6.235 1.00 77.88 85 SER A CA 1
ATOM 687 C C . SER A 1 85 ? -18.774 -8.052 7.218 1.00 77.88 85 SER A C 1
ATOM 689 O O . SER A 1 85 ? -18.137 -9.065 6.936 1.00 77.88 85 SER A O 1
ATOM 691 N N . HIS A 1 86 ? -18.620 -7.387 8.367 1.00 73.94 86 HIS A N 1
ATOM 692 C CA . HIS A 1 86 ? -17.673 -7.741 9.438 1.00 73.94 86 HIS A CA 1
ATOM 693 C C . HIS A 1 86 ? -16.182 -7.703 9.062 1.00 73.94 86 HIS A C 1
ATOM 695 O O . HIS A 1 86 ? -15.345 -8.177 9.828 1.00 73.94 86 HIS A O 1
ATOM 701 N N . LEU A 1 87 ? -15.834 -7.110 7.919 1.00 80.62 87 LEU A N 1
ATOM 702 C CA . LEU A 1 87 ? -14.454 -6.854 7.531 1.00 80.62 87 LEU A CA 1
ATOM 703 C C . LEU A 1 87 ? -14.283 -5.352 7.323 1.00 80.62 87 LEU A C 1
ATOM 705 O O . LEU A 1 87 ? -14.786 -4.790 6.354 1.00 80.62 87 LEU A O 1
ATOM 709 N N . THR A 1 88 ? -13.561 -4.708 8.227 1.00 84.69 88 THR A N 1
ATOM 710 C CA . THR A 1 88 ? -13.131 -3.311 8.111 1.00 84.69 88 THR A CA 1
ATOM 711 C C . THR A 1 88 ? -11.614 -3.307 8.163 1.00 84.69 88 THR A C 1
ATOM 713 O O . THR A 1 88 ? -11.037 -4.052 8.958 1.00 84.69 88 THR A O 1
ATOM 716 N N . PHE A 1 89 ? -10.975 -2.512 7.307 1.00 88.12 89 PHE A N 1
ATOM 717 C CA . PHE A 1 89 ? -9.547 -2.254 7.447 1.00 88.12 89 PHE A CA 1
ATOM 718 C C . PHE A 1 89 ? -9.375 -1.232 8.554 1.00 88.12 89 PHE A C 1
ATOM 720 O O . PHE A 1 89 ? -9.943 -0.147 8.462 1.00 88.12 89 PHE A O 1
ATOM 727 N N . ILE A 1 90 ? -8.623 -1.587 9.586 1.00 90.12 90 ILE A N 1
ATOM 728 C CA . ILE A 1 90 ? -8.299 -0.686 10.685 1.00 90.12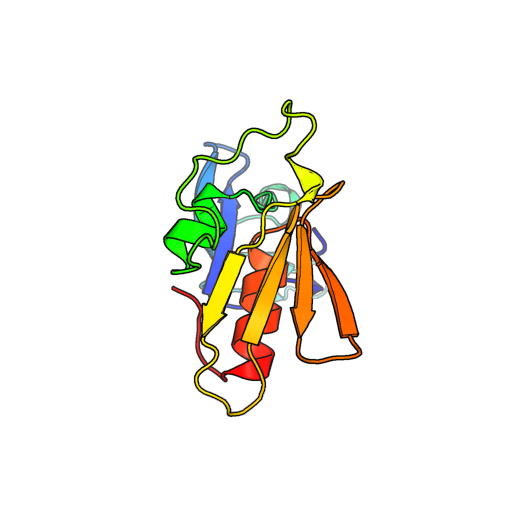 90 ILE A CA 1
ATOM 729 C C . ILE A 1 90 ? -6.789 -0.488 10.680 1.00 90.12 90 ILE A C 1
ATOM 731 O O . ILE A 1 90 ? -6.047 -1.445 10.882 1.00 90.12 90 ILE A O 1
ATOM 735 N N . CYS A 1 91 ? -6.342 0.736 10.438 1.00 90.94 91 CYS A N 1
ATOM 736 C CA . CYS A 1 91 ? -4.939 1.113 10.377 1.00 90.94 91 CYS A CA 1
ATOM 737 C C . CYS A 1 91 ? -4.565 1.931 11.611 1.00 90.94 91 CYS A C 1
ATOM 739 O O . CYS A 1 91 ? -5.248 2.902 11.939 1.00 90.94 91 CYS A O 1
ATOM 741 N N . ARG A 1 92 ? -3.468 1.558 12.273 1.00 91.06 92 ARG A N 1
ATOM 742 C CA . ARG A 1 92 ? -2.933 2.280 13.434 1.00 91.06 92 ARG A CA 1
ATOM 743 C C . ARG A 1 92 ? -1.456 2.616 13.241 1.00 91.06 92 ARG A C 1
ATOM 745 O O . ARG A 1 92 ? -0.721 1.762 12.726 1.00 91.06 92 ARG A O 1
ATOM 752 N N . PRO A 1 93 ? -1.014 3.817 13.643 1.00 87.50 93 PRO A N 1
ATOM 753 C CA . PRO A 1 93 ? 0.397 4.162 13.632 1.00 87.50 93 PRO A CA 1
ATOM 754 C C . PRO A 1 93 ? 1.208 3.291 14.598 1.00 87.50 93 PRO A C 1
ATOM 756 O O . PRO A 1 93 ? 0.730 2.886 15.655 1.00 87.50 93 PRO A O 1
ATOM 759 N N . SER A 1 94 ? 2.441 2.977 14.209 1.00 82.12 94 SER A N 1
ATOM 760 C CA . SER A 1 94 ? 3.458 2.316 15.032 1.00 82.12 94 SER A CA 1
ATOM 761 C C . SER A 1 94 ? 4.850 2.610 14.436 1.00 82.12 94 SER A C 1
ATOM 763 O O . SER A 1 94 ? 5.069 3.663 13.839 1.00 82.12 94 SER A O 1
ATOM 765 N N . LYS A 1 95 ? 5.806 1.668 14.491 1.00 75.06 95 LYS A N 1
ATOM 766 C CA . LYS A 1 95 ? 7.066 1.697 13.706 1.00 75.06 95 LYS A CA 1
ATOM 767 C C . LYS A 1 95 ? 6.839 1.401 12.205 1.00 75.06 95 LYS A C 1
ATOM 769 O O . LYS A 1 95 ? 7.616 0.684 11.580 1.00 75.06 95 LYS A O 1
ATOM 774 N N . GLY A 1 96 ? 5.747 1.919 11.65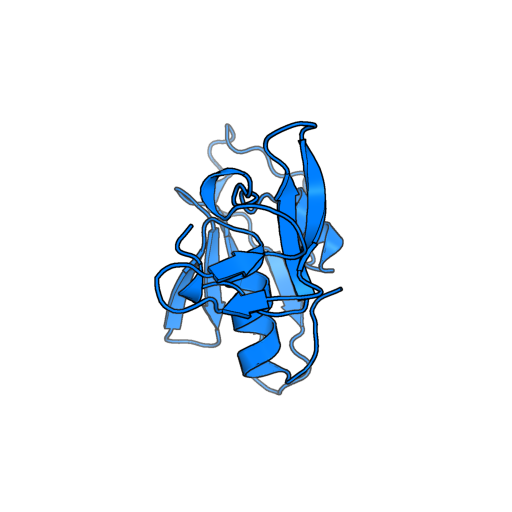5 1.00 79.31 96 GLY A N 1
ATOM 775 C CA . GLY A 1 96 ? 5.088 1.521 10.412 1.00 79.31 96 GLY A CA 1
ATOM 776 C C . GLY A 1 96 ? 3.578 1.712 10.574 1.00 79.31 96 GLY A C 1
ATOM 777 O O . GLY A 1 96 ? 3.144 2.421 11.482 1.00 79.31 96 GLY A O 1
ATOM 778 N N . TRP A 1 97 ? 2.776 1.051 9.745 1.00 89.06 97 TRP A N 1
ATOM 779 C CA . TRP A 1 97 ? 1.326 0.997 9.928 1.00 89.06 97 TRP A CA 1
ATOM 780 C C . TRP A 1 97 ? 0.896 -0.434 10.195 1.00 89.06 97 TRP A C 1
ATOM 782 O O . TRP A 1 97 ? 1.238 -1.347 9.450 1.00 89.06 97 TRP A O 1
ATOM 792 N N . ILE A 1 98 ? 0.135 -0.644 11.262 1.00 90.69 98 ILE A N 1
ATOM 793 C CA . ILE A 1 98 ? -0.465 -1.948 11.534 1.00 90.69 98 ILE A CA 1
ATOM 794 C C . ILE A 1 98 ? -1.857 -1.942 10.930 1.00 90.69 98 ILE A C 1
ATOM 796 O O . ILE A 1 98 ? -2.677 -1.096 11.285 1.00 90.69 98 ILE A O 1
ATOM 800 N N . ILE A 1 99 ? -2.122 -2.892 10.037 1.00 89.19 99 ILE A N 1
ATOM 801 C CA . ILE A 1 99 ? -3.438 -3.111 9.451 1.00 89.19 99 ILE A CA 1
ATOM 802 C C . ILE A 1 99 ? -4.070 -4.320 10.112 1.00 89.19 99 ILE A C 1
ATOM 804 O O . ILE A 1 99 ? -3.571 -5.442 10.027 1.00 89.19 99 ILE A O 1
ATOM 808 N N . LYS A 1 100 ? -5.211 -4.085 10.743 1.00 89.25 100 LYS A N 1
ATOM 809 C CA . LYS A 1 100 ? -6.068 -5.110 11.306 1.00 89.25 100 LYS A CA 1
ATOM 810 C C . LYS A 1 100 ? -7.231 -5.397 10.366 1.00 89.25 100 LYS A C 1
ATOM 812 O O . LYS A 1 100 ? -7.880 -4.484 9.850 1.00 89.25 100 LYS A O 1
ATOM 817 N N . LEU A 1 101 ? -7.495 -6.685 10.171 1.00 84.31 101 LEU A N 1
ATOM 818 C CA . LEU A 1 101 ? -8.601 -7.206 9.376 1.00 84.31 101 L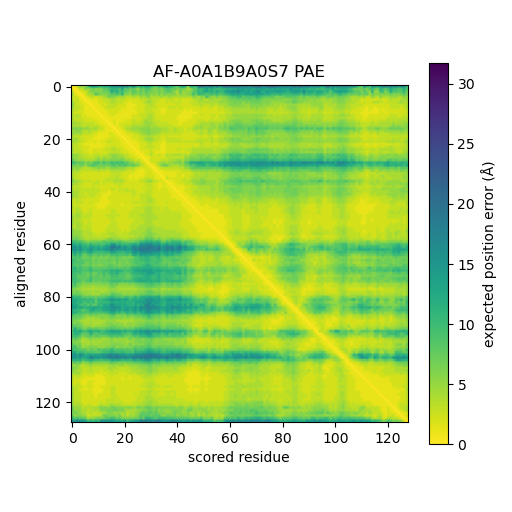EU A CA 1
ATOM 819 C C . LEU A 1 101 ? -9.476 -8.097 10.254 1.00 84.31 101 LEU A C 1
ATOM 821 O O . LEU A 1 101 ? -9.120 -9.232 10.566 1.00 84.31 101 LEU A O 1
ATOM 825 N N . GLY A 1 102 ? -10.634 -7.581 10.663 1.00 76.94 102 GLY A N 1
ATOM 826 C CA . GLY A 1 102 ? -11.504 -8.291 11.601 1.00 76.94 102 GLY A CA 1
ATOM 827 C C . GLY A 1 102 ? -10.887 -8.377 13.002 1.00 76.94 102 GLY A C 1
ATOM 828 O O . GLY A 1 102 ? -10.262 -7.426 13.464 1.00 76.94 102 GLY A O 1
ATOM 829 N N . ASN A 1 103 ? -11.088 -9.495 13.706 1.00 73.56 103 ASN A N 1
ATOM 830 C CA . ASN A 1 103 ? -10.790 -9.572 15.143 1.00 73.56 103 ASN A CA 1
ATOM 831 C C . ASN A 1 103 ? -9.377 -10.073 15.482 1.00 73.56 103 ASN A C 1
ATOM 833 O O . ASN A 1 103 ? -8.799 -9.574 16.450 1.00 73.56 103 ASN A O 1
ATOM 837 N N . ASP A 1 104 ? -8.803 -10.968 14.672 1.00 71.19 104 ASP A N 1
ATOM 838 C CA . ASP A 1 104 ? -7.678 -11.816 15.109 1.00 71.19 104 ASP A CA 1
ATOM 839 C C . ASP A 1 104 ? -6.427 -11.740 14.218 1.00 71.19 104 ASP A C 1
ATOM 841 O O . ASP A 1 104 ? -5.476 -12.492 14.421 1.00 71.19 104 ASP A O 1
ATOM 845 N N . SER A 1 105 ? -6.400 -10.871 13.204 1.00 79.50 105 SER A N 1
ATOM 846 C CA . SER A 1 105 ? -5.256 -10.759 12.290 1.00 79.50 105 SER A CA 1
ATOM 847 C C . SER A 1 105 ? -4.782 -9.320 12.166 1.00 79.50 105 SER A C 1
ATOM 849 O O . SER A 1 105 ? -5.538 -8.439 11.753 1.00 79.50 105 SER A O 1
ATOM 851 N N . GLU A 1 106 ? -3.517 -9.113 12.520 1.00 87.88 106 GLU A N 1
ATOM 852 C CA . GLU A 1 106 ? -2.785 -7.859 12.381 1.00 87.88 106 GLU A CA 1
ATOM 853 C C . GLU A 1 106 ? -1.575 -8.107 11.480 1.00 87.88 106 GLU A C 1
ATOM 855 O O . GLU A 1 106 ? -0.865 -9.103 11.636 1.00 87.88 106 GLU A O 1
ATOM 860 N N . LEU A 1 107 ? -1.365 -7.215 10.519 1.00 88.62 107 LEU A N 1
ATOM 861 C CA . LEU A 1 107 ? -0.238 -7.242 9.600 1.00 88.62 107 LEU A CA 1
ATOM 862 C C . LEU A 1 107 ? 0.471 -5.895 9.666 1.00 88.62 107 LEU A C 1
ATOM 864 O O . LEU A 1 107 ? -0.162 -4.849 9.531 1.00 88.62 107 LEU A O 1
ATOM 868 N N . GLU A 1 108 ? 1.785 -5.917 9.857 1.00 90.50 108 GLU A N 1
ATOM 869 C CA . GLU A 1 108 ? 2.599 -4.716 9.714 1.00 90.50 108 GLU A CA 1
ATOM 870 C C . GLU A 1 108 ? 2.825 -4.437 8.224 1.00 90.50 108 GLU A C 1
ATOM 872 O O . GLU A 1 108 ? 3.321 -5.295 7.495 1.00 90.50 108 GLU A O 1
ATOM 877 N N . ILE A 1 109 ? 2.459 -3.237 7.787 1.00 89.94 109 ILE A N 1
ATOM 878 C CA . ILE A 1 109 ? 2.644 -2.736 6.429 1.00 89.94 109 ILE A CA 1
ATOM 879 C C . ILE A 1 109 ? 3.437 -1.433 6.501 1.00 89.94 109 ILE A C 1
ATOM 881 O O . ILE A 1 109 ? 3.148 -0.526 7.285 1.00 89.94 109 ILE A O 1
ATOM 885 N N . ARG A 1 110 ? 4.467 -1.337 5.667 1.00 92.62 110 ARG A N 1
ATOM 886 C CA . ARG A 1 110 ? 5.393 -0.203 5.617 1.00 92.62 110 ARG A CA 1
ATOM 887 C C . ARG A 1 110 ? 5.327 0.544 4.301 1.00 92.62 110 ARG A C 1
ATOM 889 O O . ARG A 1 110 ? 5.716 1.710 4.265 1.00 92.62 110 ARG A O 1
ATOM 896 N N . HIS A 1 111 ? 4.833 -0.087 3.240 1.00 93.81 111 HIS A N 1
ATOM 897 C CA . HIS A 1 111 ? 4.845 0.480 1.899 1.00 93.81 111 HIS A CA 1
ATOM 898 C C . HIS A 1 111 ? 3.466 0.457 1.238 1.00 93.81 111 HIS A C 1
ATOM 900 O O . HIS A 1 111 ? 2.610 -0.373 1.532 1.00 93.81 111 HIS A O 1
ATOM 906 N N . VAL A 1 112 ? 3.260 1.372 0.294 1.00 95.06 112 VAL A N 1
ATOM 907 C CA . VAL A 1 112 ? 1.991 1.531 -0.429 1.00 95.06 112 VAL A CA 1
ATOM 908 C C . VAL A 1 112 ? 1.612 0.270 -1.219 1.00 95.06 112 VAL A C 1
ATOM 910 O O . VAL A 1 112 ? 0.462 -0.161 -1.155 1.00 95.06 112 VAL A O 1
ATOM 913 N N . HIS A 1 113 ? 2.568 -0.363 -1.907 1.00 93.88 113 HIS A N 1
ATOM 914 C CA . HIS A 1 113 ? 2.308 -1.556 -2.725 1.00 93.88 113 HIS A CA 1
ATOM 915 C C . HIS A 1 113 ? 1.819 -2.759 -1.896 1.00 93.88 113 HIS A C 1
ATOM 917 O O . HIS A 1 113 ? 0.910 -3.468 -2.323 1.00 93.88 113 HIS A O 1
ATOM 923 N N . GLU A 1 114 ? 2.351 -2.953 -0.684 1.00 92.81 114 GLU A N 1
ATOM 924 C CA . GLU A 1 114 ? 1.909 -3.996 0.254 1.00 92.81 114 GLU A CA 1
ATOM 925 C C . GLU A 1 114 ? 0.416 -3.827 0.583 1.00 92.81 114 GLU A C 1
ATOM 927 O O . GLU A 1 114 ? -0.354 -4.792 0.543 1.00 92.81 114 GLU A O 1
ATOM 932 N N . PHE A 1 115 ? -0.023 -2.586 0.826 1.00 91.12 115 PHE A N 1
ATOM 933 C CA . PHE A 1 115 ? -1.432 -2.295 1.072 1.00 91.12 115 PHE A CA 1
ATOM 934 C C . PHE A 1 115 ? -2.305 -2.495 -0.172 1.00 91.12 115 PHE A C 1
ATOM 936 O O . PHE A 1 115 ? -3.368 -3.112 -0.083 1.00 91.12 115 PHE A O 1
ATOM 943 N N . GLN A 1 116 ? -1.860 -2.028 -1.341 1.00 93.00 116 GLN A N 1
ATOM 944 C CA . GLN A 1 116 ? -2.591 -2.225 -2.598 1.00 93.00 116 GLN A CA 1
ATOM 945 C C . GLN A 1 116 ? -2.784 -3.712 -2.916 1.00 93.00 116 GLN A C 1
ATOM 947 O O . GLN A 1 116 ? -3.861 -4.123 -3.349 1.00 93.00 116 GLN A O 1
ATOM 952 N N . ASN A 1 117 ? -1.767 -4.534 -2.657 1.00 92.69 117 ASN A N 1
ATOM 953 C CA . ASN A 1 117 ? -1.844 -5.978 -2.843 1.00 92.69 117 ASN A CA 1
ATOM 954 C C . ASN A 1 117 ? -2.806 -6.638 -1.860 1.00 92.69 117 ASN A C 1
ATOM 956 O O . ASN A 1 117 ? -3.609 -7.476 -2.274 1.00 92.69 117 ASN A O 1
ATOM 960 N N . LEU A 1 118 ? -2.789 -6.226 -0.589 1.00 89.62 118 LEU A N 1
ATOM 961 C CA . LEU A 1 118 ? -3.758 -6.688 0.403 1.00 89.62 118 LEU A CA 1
ATOM 962 C C . LEU A 1 118 ? -5.195 -6.319 0.001 1.00 89.62 118 LEU A C 1
ATOM 964 O O . LEU A 1 118 ? -6.093 -7.163 0.046 1.00 89.62 118 LEU A O 1
ATOM 968 N N . TYR A 1 119 ? -5.416 -5.074 -0.427 1.00 89.88 119 TYR A N 1
ATOM 969 C CA . TYR A 1 119 ? -6.722 -4.607 -0.883 1.00 89.88 119 TYR A CA 1
ATOM 970 C C . TYR A 1 119 ? -7.211 -5.408 -2.094 1.00 89.88 119 TYR A C 1
ATOM 972 O O . TYR A 1 119 ? -8.334 -5.918 -2.085 1.00 89.88 119 TYR A O 1
ATOM 980 N N . PHE A 1 120 ? -6.356 -5.596 -3.103 1.00 90.88 120 PHE A N 1
ATOM 981 C CA . PHE A 1 120 ? -6.683 -6.388 -4.285 1.00 90.88 120 PHE A CA 1
ATOM 982 C C . PHE A 1 120 ? -7.001 -7.844 -3.934 1.00 90.88 120 PHE A C 1
ATOM 984 O O . PHE A 1 120 ? -8.010 -8.369 -4.401 1.00 90.88 120 PHE A O 1
ATOM 991 N N . ALA A 1 121 ? -6.206 -8.487 -3.073 1.00 88.88 121 ALA A N 1
ATOM 992 C CA . ALA A 1 121 ? -6.448 -9.864 -2.642 1.00 88.88 121 ALA A CA 1
ATOM 993 C C . ALA A 1 121 ? -7.828 -10.041 -1.979 1.00 88.88 121 ALA A C 1
ATOM 995 O O . ALA A 1 121 ? -8.451 -11.093 -2.115 1.00 88.88 121 ALA A O 1
ATOM 996 N N . LEU A 1 122 ? -8.330 -9.005 -1.298 1.00 85.81 122 LEU A N 1
ATOM 997 C CA . LEU A 1 122 ? -9.616 -9.032 -0.596 1.00 85.81 122 LEU A CA 1
ATOM 998 C C . LEU A 1 122 ? -10.806 -8.560 -1.440 1.00 85.81 122 LEU A C 1
ATOM 1000 O O . LEU A 1 122 ? -11.940 -8.963 -1.173 1.00 85.81 122 LEU A O 1
ATOM 1004 N N . LYS A 1 123 ? -10.587 -7.673 -2.416 1.00 86.00 123 LYS A N 1
ATOM 1005 C CA . LYS A 1 123 ? -11.660 -7.033 -3.203 1.00 86.00 123 LYS A CA 1
ATOM 1006 C C . LYS A 1 123 ? -11.721 -7.475 -4.655 1.00 86.00 123 LYS A C 1
ATOM 1008 O O . LYS A 1 123 ? -12.745 -7.256 -5.300 1.00 86.00 123 LYS A O 1
ATOM 1013 N N . GLY A 1 124 ? -10.646 -8.061 -5.173 1.00 86.69 124 GLY A N 1
ATOM 1014 C CA . GLY A 1 124 ? -10.481 -8.373 -6.592 1.00 86.69 124 GLY A CA 1
ATOM 1015 C C . GLY A 1 124 ? -10.471 -7.134 -7.492 1.00 86.69 124 GLY A C 1
ATOM 1016 O O . GLY A 1 124 ? -10.775 -7.244 -8.677 1.00 86.69 124 GLY A O 1
ATOM 1017 N N . LYS A 1 125 ? -10.197 -5.948 -6.933 1.00 87.50 125 LYS A N 1
ATOM 1018 C CA . LYS A 1 125 ? -10.161 -4.663 -7.643 1.00 87.50 125 LYS A CA 1
ATOM 1019 C C . LYS A 1 125 ? -8.949 -3.858 -7.202 1.00 87.50 125 LYS A C 1
ATOM 1021 O O . LYS A 1 125 ? -8.549 -3.949 -6.043 1.00 87.50 125 LYS A O 1
ATOM 1026 N N . GLU A 1 126 ? -8.397 -3.086 -8.131 1.00 86.56 126 GLU A N 1
ATOM 1027 C CA . GLU A 1 126 ? -7.311 -2.151 -7.844 1.00 86.56 126 GLU A CA 1
ATOM 1028 C C . GLU A 1 126 ? -7.738 -1.101 -6.826 1.00 86.56 126 GLU A C 1
ATOM 1030 O O . GLU A 1 126 ? -8.872 -0.617 -6.859 1.00 86.56 126 GLU A O 1
ATOM 1035 N N . LEU A 1 127 ? -6.800 -0.738 -5.959 1.00 81.25 127 LEU A N 1
ATOM 1036 C CA . LEU A 1 127 ? -6.904 0.459 -5.144 1.00 81.25 127 LEU A CA 1
ATOM 1037 C C . LEU A 1 127 ? -6.258 1.608 -5.927 1.00 81.25 127 LEU A C 1
ATOM 1039 O O . LEU A 1 127 ? -5.028 1.685 -5.998 1.00 81.25 127 LEU A O 1
ATOM 1043 N N . THR A 1 128 ? -7.096 2.428 -6.562 1.00 66.69 128 THR A N 1
ATOM 1044 C CA . THR A 1 128 ? -6.689 3.575 -7.392 1.00 66.69 128 THR A CA 1
ATOM 1045 C C . THR A 1 128 ? -6.841 4.882 -6.649 1.00 66.69 128 THR A C 1
ATOM 1047 O O . THR A 1 128 ? -7.971 5.108 -6.157 1.00 66.69 128 THR A O 1
#